Protein AF-A0A5K7YP56-F1 (afdb_monomer)

Radius of gyration: 14.48 Å; Cα contacts (8 Å, |Δi|>4): 66; chains: 1; bounding box: 34×21×35 Å

Sequence (74 aa):
MSRAFSKDNPVFTLADTSTMDGKNVQQGYMNLFLGSTIGIRNPSAHGNEEMEQIDAIHFLFLASLLLRKFDTRI

Solvent-accessible surface area (backbone atoms only — not comparable to full-atom values): 4214 Å² total; per-residue (Å²): 92,64,67,45,28,28,70,89,67,42,77,48,60,57,38,59,64,91,41,72,66,22,31,51,50,24,38,49,50,27,48,50,56,35,47,48,59,66,76,59,55,60,61,50,82,80,63,76,55,87,77,55,73,68,59,55,49,53,52,50,52,52,50,49,55,55,49,49,48,61,70,70,35,104

InterPro domains:
  IPR012654 Conserved hypothetical protein CHP02391 [PF09509] (1-69)
  IPR012654 Conserved hypothetical protein CHP02391 [TIGR02391] (1-71)

pLDDT: mean 87.5, std 11.54, range [54.31, 96.38]

Mean predicted aligned error: 4.95 Å

Secondary structure (DSSP, 8-state):
-TTTT-SSS-SS--S-TTSHHHHHHHHHHHHHHHHHHHHSS-THHHH-PPPPHHHHHHHHHHHHHHHHHHHT--

Organism: NCBI:txid571177

Foldseek 3Di:
DCQQLPLPDHVAQLAPSVDPVSSVVSVVLSCLVVCCCVVVVPPCVVPVDDDDPVNVVVNVVSVVVSVVSRVPGD

Structure (mmCIF, N/CA/C/O backbone):
data_AF-A0A5K7YP56-F1
#
_entry.id   AF-A0A5K7YP56-F1
#
loop_
_atom_site.group_PDB
_atom_site.id
_atom_site.type_symbol
_atom_site.label_atom_id
_atom_site.label_alt_id
_atom_site.label_comp_id
_atom_site.label_asym_id
_atom_site.label_entity_id
_atom_site.label_seq_id
_atom_site.pdbx_PDB_ins_code
_atom_site.Cartn_x
_atom_site.Cartn_y
_atom_site.Cartn_z
_atom_site.occupancy
_atom_site.B_iso_or_equiv
_atom_site.auth_seq_id
_atom_site.auth_comp_id
_atom_site.auth_asym_id
_atom_site.auth_atom_id
_atom_site.pdbx_PDB_model_num
ATOM 1 N N . MET A 1 1 ? -1.897 -10.733 -0.468 1.00 78.44 1 MET A N 1
ATOM 2 C CA . MET A 1 1 ? -1.313 -9.492 -1.026 1.00 78.44 1 MET A CA 1
ATOM 3 C C . MET A 1 1 ? 0.056 -9.689 -1.678 1.00 78.44 1 MET A C 1
ATOM 5 O O . MET A 1 1 ? 0.285 -9.074 -2.709 1.00 78.44 1 MET A O 1
ATOM 9 N N . SER A 1 2 ? 0.933 -10.572 -1.179 1.00 78.75 2 SER A N 1
ATOM 10 C CA . SER A 1 2 ? 2.291 -10.777 -1.731 1.00 78.75 2 SER A CA 1
ATOM 11 C C . SER A 1 2 ? 2.348 -11.128 -3.226 1.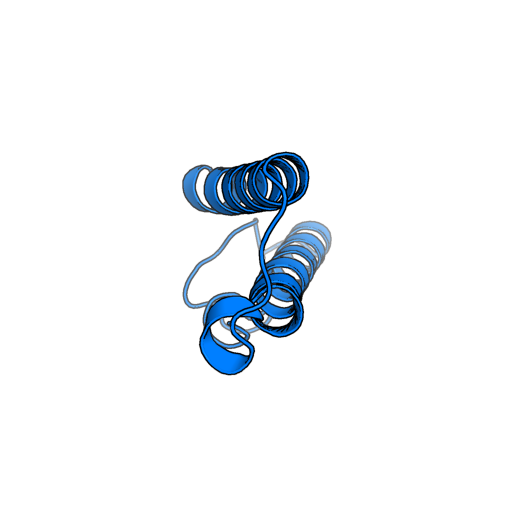00 78.75 2 SER A C 1
ATOM 13 O O . SER A 1 2 ? 3.187 -10.610 -3.950 1.00 78.75 2 SER A O 1
ATOM 15 N N . ARG A 1 3 ? 1.426 -11.960 -3.727 1.00 88.00 3 ARG A N 1
ATOM 16 C CA . ARG A 1 3 ? 1.356 -12.280 -5.165 1.00 88.00 3 ARG A CA 1
ATOM 17 C C . ARG A 1 3 ? 0.956 -11.078 -6.028 1.00 88.00 3 ARG A C 1
ATOM 19 O O . ARG A 1 3 ? 1.441 -10.949 -7.143 1.00 88.00 3 ARG A O 1
ATOM 26 N N . ALA A 1 4 ? 0.067 -10.219 -5.532 1.00 90.94 4 ALA A N 1
ATOM 27 C CA . ALA A 1 4 ? -0.497 -9.125 -6.322 1.00 90.94 4 ALA A CA 1
ATOM 28 C C . ALA A 1 4 ? 0.562 -8.071 -6.673 1.00 90.94 4 ALA A C 1
ATOM 30 O O . ALA A 1 4 ? 0.623 -7.626 -7.814 1.00 90.94 4 ALA A O 1
ATOM 31 N N . PHE A 1 5 ? 1.426 -7.732 -5.714 1.00 93.06 5 PHE A N 1
ATOM 32 C CA . PHE A 1 5 ? 2.406 -6.651 -5.844 1.00 93.06 5 PHE A CA 1
ATOM 33 C C . PHE A 1 5 ? 3.861 -7.137 -5.745 1.00 93.06 5 PHE A C 1
ATOM 35 O O . PHE A 1 5 ? 4.735 -6.347 -5.400 1.00 93.06 5 PHE A O 1
ATOM 42 N N . SER A 1 6 ? 4.125 -8.417 -6.036 1.00 90.38 6 SER A N 1
ATOM 43 C CA . SER A 1 6 ? 5.465 -9.023 -5.954 1.00 90.38 6 SER A CA 1
ATOM 44 C C . SER A 1 6 ? 6.539 -8.178 -6.643 1.00 90.38 6 SER A C 1
ATOM 46 O O . SER A 1 6 ? 6.291 -7.597 -7.696 1.00 90.38 6 SER A O 1
ATOM 48 N N . LYS A 1 7 ? 7.753 -8.137 -6.083 1.00 83.50 7 LYS A N 1
ATOM 49 C CA . LYS A 1 7 ? 8.883 -7.437 -6.711 1.00 83.50 7 LYS A CA 1
ATOM 50 C C . LYS A 1 7 ? 9.346 -8.122 -8.007 1.00 83.50 7 LYS A C 1
ATOM 52 O O . LYS A 1 7 ? 9.864 -7.445 -8.889 1.00 83.50 7 LYS A O 1
ATOM 57 N N . ASP A 1 8 ? 9.206 -9.447 -8.088 1.00 84.00 8 ASP A N 1
ATOM 58 C CA . ASP A 1 8 ? 9.811 -10.247 -9.162 1.00 84.00 8 ASP A CA 1
ATOM 59 C C . ASP A 1 8 ? 8.837 -10.485 -10.321 1.00 84.00 8 ASP A C 1
ATOM 61 O O . ASP A 1 8 ? 9.229 -10.430 -11.482 1.00 84.00 8 ASP A O 1
ATOM 65 N N . ASN A 1 9 ? 7.563 -10.742 -10.010 1.00 88.19 9 ASN A N 1
ATOM 66 C CA . ASN A 1 9 ? 6.510 -10.939 -11.008 1.00 88.19 9 ASN A CA 1
ATOM 67 C C . ASN A 1 9 ? 5.162 -10.415 -10.474 1.00 88.19 9 ASN A C 1
ATOM 69 O O . ASN A 1 9 ? 4.339 -11.212 -10.001 1.00 88.19 9 ASN A O 1
ATOM 73 N N . PRO A 1 10 ? 4.963 -9.083 -10.435 1.00 91.50 10 PRO A N 1
ATOM 74 C CA . PRO A 1 10 ? 3.726 -8.495 -9.940 1.00 91.50 10 PRO A CA 1
ATOM 75 C C . PRO A 1 10 ? 2.561 -8.754 -10.897 1.00 91.50 10 PRO A C 1
ATOM 77 O O . PRO A 1 10 ? 2.704 -8.662 -12.111 1.00 91.50 10 PRO A O 1
ATOM 80 N N . VAL A 1 11 ? 1.371 -8.990 -10.340 1.00 95.38 11 VAL A N 1
ATOM 81 C CA . VAL A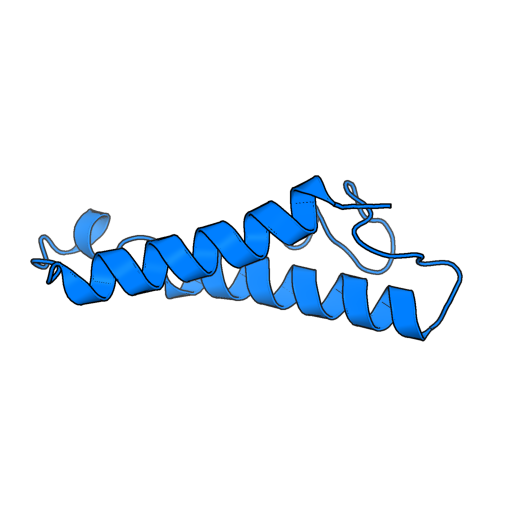 1 11 ? 0.115 -8.911 -11.110 1.00 95.38 1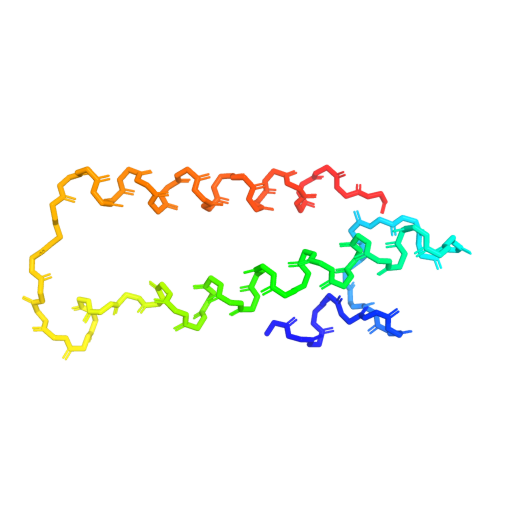1 VAL A CA 1
ATOM 82 C C . VAL A 1 11 ? -0.233 -7.449 -11.400 1.00 95.38 11 VAL A C 1
ATOM 84 O O . VAL A 1 11 ? -0.750 -7.131 -12.465 1.00 95.38 11 VAL A O 1
ATOM 87 N N . PHE A 1 12 ? 0.068 -6.561 -10.450 1.00 94.94 12 PHE A N 1
ATOM 88 C CA . PHE A 1 12 ? -0.112 -5.123 -10.576 1.00 94.94 12 PHE A CA 1
ATOM 89 C C . PHE A 1 12 ? 1.204 -4.396 -10.304 1.00 94.94 12 PHE A C 1
ATOM 91 O O . PHE A 1 12 ? 1.756 -4.444 -9.197 1.00 94.94 12 PHE A O 1
ATOM 98 N N . THR A 1 13 ? 1.678 -3.688 -11.320 1.00 95.56 13 THR A N 1
ATOM 99 C CA . THR A 1 13 ? 2.832 -2.798 -11.227 1.00 95.56 13 THR A CA 1
ATOM 100 C C . THR A 1 13 ? 2.394 -1.478 -10.597 1.00 95.56 13 THR A C 1
ATOM 102 O O . THR A 1 13 ? 1.401 -0.889 -11.007 1.00 95.56 13 THR A O 1
ATOM 105 N N . LEU A 1 14 ? 3.098 -1.039 -9.555 1.00 94.75 14 LEU A N 1
ATOM 106 C CA . LEU A 1 14 ? 2.837 0.195 -8.807 1.00 94.75 14 LEU A CA 1
ATOM 107 C C . LEU A 1 14 ? 3.904 1.265 -9.079 1.00 94.75 14 LEU A C 1
ATOM 109 O O . LEU A 1 14 ? 3.690 2.442 -8.782 1.00 94.75 14 LEU A O 1
ATOM 113 N N . ALA A 1 15 ? 5.068 0.875 -9.590 1.00 93.88 15 ALA A N 1
ATOM 114 C CA . ALA A 1 15 ? 6.185 1.750 -9.926 1.00 93.88 15 ALA A CA 1
ATOM 115 C C . ALA A 1 15 ? 7.017 1.134 -11.060 1.00 93.88 15 ALA A C 1
ATOM 117 O O . ALA A 1 15 ? 6.888 -0.053 -11.340 1.00 93.88 15 ALA A O 1
ATOM 118 N N . ASP A 1 16 ? 7.886 1.925 -11.689 1.00 94.06 16 ASP A N 1
ATOM 119 C CA . ASP A 1 16 ? 8.735 1.464 -12.789 1.00 94.06 16 ASP A CA 1
ATOM 120 C C . ASP A 1 16 ? 9.783 0.448 -12.307 1.00 94.06 16 ASP A C 1
ATOM 122 O O . ASP A 1 16 ? 10.859 0.794 -11.813 1.00 94.06 16 ASP A O 1
ATOM 126 N N . THR A 1 17 ? 9.478 -0.835 -12.487 1.00 92.94 17 THR A N 1
ATOM 127 C CA . THR A 1 17 ? 10.336 -1.948 -12.075 1.00 92.94 17 THR A CA 1
ATOM 128 C C . THR A 1 17 ? 11.569 -2.143 -12.959 1.00 92.94 17 THR A C 1
ATOM 130 O O . THR A 1 17 ? 12.341 -3.068 -12.703 1.00 92.94 17 THR A O 1
ATOM 133 N N . SER A 1 18 ? 11.787 -1.320 -13.992 1.00 93.44 18 SER A N 1
ATOM 134 C CA . SER A 1 18 ? 13.047 -1.330 -14.747 1.00 93.44 18 SER A CA 1
ATOM 135 C C . SER A 1 18 ? 14.210 -0.744 -13.934 1.00 93.44 18 SER A C 1
ATOM 137 O O . SER A 1 18 ? 15.365 -1.118 -14.141 1.00 93.44 18 SER A O 1
ATOM 139 N N . THR A 1 19 ? 13.902 0.100 -12.944 1.00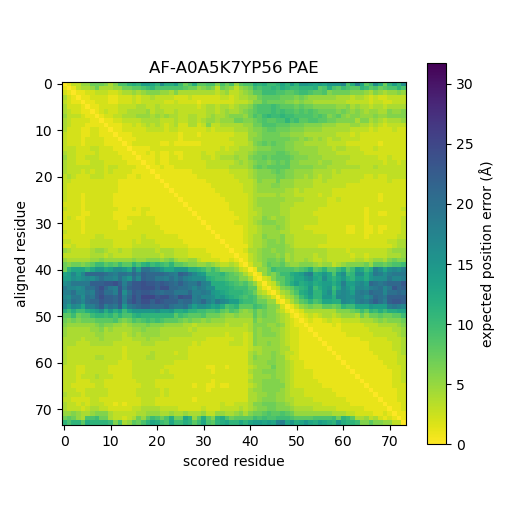 94.94 19 THR A N 1
ATOM 140 C CA . THR A 1 19 ? 14.879 0.749 -12.061 1.00 94.94 19 THR A CA 1
ATOM 141 C C . THR A 1 19 ? 14.964 0.065 -10.694 1.00 94.94 19 THR A C 1
ATOM 143 O O . THR A 1 19 ? 14.016 -0.572 -10.229 1.00 94.94 19 THR A O 1
ATOM 146 N N . MET A 1 20 ? 16.105 0.206 -10.010 1.00 94.94 20 MET A N 1
ATOM 147 C CA . MET A 1 20 ? 16.248 -0.289 -8.634 1.00 94.94 20 MET A CA 1
ATOM 148 C C . MET A 1 20 ? 15.297 0.438 -7.676 1.00 94.94 20 MET A C 1
ATOM 150 O O . MET A 1 20 ? 14.645 -0.195 -6.846 1.00 94.94 20 MET A O 1
ATOM 154 N N . ASP A 1 21 ? 15.166 1.754 -7.834 1.00 95.50 21 ASP A N 1
ATOM 155 C CA . ASP A 1 21 ? 14.298 2.575 -6.993 1.00 95.50 21 ASP A CA 1
ATOM 156 C C . ASP A 1 21 ? 12.830 2.187 -7.157 1.00 95.50 21 ASP A C 1
ATOM 158 O O . ASP A 1 21 ? 12.131 1.987 -6.164 1.00 95.50 21 ASP A O 1
ATOM 162 N N . GLY A 1 22 ? 12.361 1.976 -8.388 1.00 94.81 22 GLY A N 1
ATOM 163 C CA . GLY A 1 22 ? 10.995 1.520 -8.617 1.00 94.81 22 GLY A CA 1
ATOM 164 C C . GLY A 1 22 ? 10.739 0.108 -8.086 1.00 94.81 22 GLY A C 1
ATOM 165 O O . GLY A 1 22 ? 9.675 -0.129 -7.514 1.00 94.81 22 GLY A O 1
ATOM 166 N N . LYS A 1 23 ? 11.721 -0.806 -8.141 1.00 95.06 23 LYS A N 1
ATOM 167 C CA . LYS A 1 23 ? 11.627 -2.115 -7.460 1.00 95.06 23 LYS A CA 1
ATOM 168 C C . LYS A 1 23 ? 11.519 -1.972 -5.939 1.00 95.06 23 LYS A C 1
ATOM 170 O O . LYS A 1 23 ? 10.731 -2.684 -5.315 1.00 95.06 23 LYS A O 1
ATOM 175 N N . ASN A 1 24 ? 12.263 -1.043 -5.341 1.00 96.31 24 ASN A N 1
ATOM 176 C CA . ASN A 1 24 ? 12.180 -0.761 -3.907 1.00 96.31 24 ASN A CA 1
ATOM 177 C C . ASN A 1 24 ? 10.815 -0.172 -3.529 1.00 96.31 24 ASN A C 1
ATOM 179 O O . ASN A 1 24 ? 10.210 -0.602 -2.548 1.00 96.31 24 ASN A O 1
ATOM 183 N N . VAL A 1 25 ? 10.285 0.752 -4.336 1.00 95.62 25 VAL A N 1
ATOM 184 C CA . VAL A 1 25 ? 8.943 1.323 -4.148 1.00 95.62 25 VAL A CA 1
ATOM 185 C C . VAL A 1 25 ? 7.864 0.247 -4.290 1.00 95.62 25 VAL A C 1
ATOM 187 O O . VAL A 1 25 ? 6.979 0.162 -3.438 1.00 95.62 25 VAL A O 1
ATOM 190 N N . GLN A 1 26 ? 7.951 -0.604 -5.316 1.00 95.56 26 GLN A N 1
ATOM 191 C CA . GLN A 1 26 ? 7.051 -1.742 -5.530 1.00 95.56 26 GLN A CA 1
ATOM 192 C C . GLN A 1 26 ? 6.999 -2.638 -4.285 1.00 95.56 26 GLN A C 1
ATOM 194 O O . GLN A 1 26 ? 5.926 -2.895 -3.736 1.00 95.56 26 GLN A O 1
ATOM 199 N N . GLN A 1 27 ? 8.169 -3.063 -3.803 1.00 96.38 27 GLN A N 1
ATOM 200 C CA . GLN A 1 27 ? 8.305 -3.910 -2.621 1.00 96.38 27 GLN A CA 1
ATOM 201 C C . GLN A 1 27 ? 7.798 -3.213 -1.348 1.00 96.38 27 GLN A C 1
ATOM 203 O O . GLN A 1 27 ? 7.132 -3.840 -0.522 1.00 96.38 27 GLN A O 1
ATOM 208 N N . GLY A 1 28 ? 8.086 -1.919 -1.188 1.00 96.38 28 GLY A N 1
ATOM 209 C CA . GLY A 1 28 ? 7.637 -1.118 -0.052 1.00 96.38 28 GLY A CA 1
ATOM 210 C C . GLY A 1 28 ? 6.114 -1.043 0.027 1.00 96.38 28 GLY A C 1
ATOM 211 O O . GLY A 1 28 ? 5.534 -1.381 1.057 1.00 96.38 28 GLY A O 1
ATOM 212 N N . TYR A 1 29 ? 5.449 -0.696 -1.077 1.00 95.94 29 TYR A N 1
ATOM 213 C CA . TYR A 1 29 ? 3.988 -0.664 -1.113 1.00 95.94 29 TYR A CA 1
ATOM 214 C C . TYR A 1 29 ? 3.373 -2.052 -0.953 1.00 95.94 29 TYR A C 1
ATOM 216 O O . TYR A 1 29 ? 2.394 -2.181 -0.222 1.00 95.94 29 TYR A O 1
ATOM 224 N N . MET A 1 30 ? 3.955 -3.102 -1.542 1.00 95.75 30 MET A N 1
ATOM 225 C CA . MET A 1 30 ? 3.504 -4.471 -1.275 1.00 95.75 30 MET A CA 1
ATOM 226 C C . MET A 1 30 ? 3.503 -4.777 0.226 1.00 95.75 30 MET A C 1
ATOM 228 O O . MET A 1 30 ? 2.523 -5.323 0.734 1.00 95.75 30 MET A O 1
ATOM 232 N N . ASN A 1 31 ? 4.578 -4.417 0.932 1.00 95.75 31 ASN A N 1
ATOM 233 C CA . ASN A 1 31 ? 4.696 -4.629 2.371 1.00 95.75 31 ASN A CA 1
ATOM 234 C C . ASN A 1 31 ? 3.678 -3.800 3.158 1.00 95.75 31 ASN A C 1
ATOM 236 O O . ASN A 1 31 ? 3.101 -4.325 4.104 1.00 95.75 31 ASN A O 1
ATOM 240 N N . LEU A 1 32 ? 3.403 -2.558 2.749 1.00 95.31 32 LEU A N 1
ATOM 241 C CA . LEU A 1 32 ? 2.354 -1.738 3.362 1.00 95.31 32 LEU A CA 1
ATOM 242 C C . LEU A 1 32 ? 0.973 -2.375 3.176 1.00 95.31 32 LEU A C 1
ATOM 244 O O . LEU A 1 32 ? 0.286 -2.621 4.159 1.00 95.31 32 LEU A O 1
ATOM 248 N N . PHE A 1 33 ? 0.591 -2.744 1.950 1.00 94.25 33 PHE A N 1
ATOM 249 C CA . PHE A 1 33 ? -0.679 -3.432 1.693 1.00 94.25 33 PHE A CA 1
ATOM 250 C C . PHE A 1 33 ? -0.793 -4.745 2.475 1.00 94.25 33 PHE A C 1
ATOM 252 O O . PHE A 1 33 ? -1.842 -5.048 3.047 1.00 94.25 33 PHE A O 1
ATOM 259 N N . LEU A 1 34 ? 0.274 -5.545 2.507 1.00 92.38 34 LEU A N 1
ATOM 260 C CA . LEU A 1 34 ? 0.301 -6.800 3.253 1.00 92.38 34 LEU A CA 1
ATOM 261 C C . LEU A 1 34 ? 0.174 -6.552 4.762 1.00 92.38 34 LEU A C 1
ATOM 263 O O . LEU A 1 34 ? -0.676 -7.160 5.402 1.00 92.38 34 LEU A O 1
ATOM 267 N N . GLY A 1 35 ? 0.965 -5.633 5.311 1.00 91.44 35 GLY A N 1
ATOM 268 C CA . GLY A 1 35 ? 0.953 -5.277 6.726 1.00 91.44 35 GLY A CA 1
ATOM 269 C C . GLY A 1 35 ? -0.393 -4.712 7.164 1.00 91.44 35 GLY A C 1
ATOM 270 O O . GLY A 1 35 ? -0.956 -5.187 8.142 1.00 91.44 35 GLY A O 1
ATOM 271 N N . SER A 1 36 ? -0.969 -3.784 6.397 1.00 91.12 36 SER A N 1
ATOM 272 C CA . SER A 1 36 ? -2.304 -3.243 6.662 1.00 91.12 36 SER A CA 1
ATOM 273 C C . SER A 1 36 ? -3.375 -4.332 6.603 1.00 91.12 36 SER A C 1
ATOM 275 O O . SER A 1 36 ? -4.217 -4.413 7.486 1.00 91.12 36 SER A O 1
ATOM 277 N N . THR A 1 37 ? -3.335 -5.230 5.614 1.00 86.12 37 THR A N 1
ATOM 278 C CA . THR A 1 37 ? -4.339 -6.308 5.522 1.00 86.12 37 THR A CA 1
ATOM 279 C C . THR A 1 37 ? -4.207 -7.380 6.599 1.00 86.12 37 THR A C 1
ATOM 281 O O . THR A 1 37 ? -5.206 -8.031 6.892 1.00 86.12 37 THR A O 1
ATOM 284 N N . ILE A 1 38 ? -3.022 -7.574 7.184 1.00 85.94 38 ILE A N 1
ATOM 285 C CA . ILE A 1 38 ? -2.805 -8.508 8.299 1.00 85.94 38 ILE A CA 1
ATOM 286 C C . ILE A 1 38 ? -3.139 -7.841 9.638 1.00 85.94 38 ILE A C 1
ATOM 288 O O . ILE A 1 38 ? -3.886 -8.411 10.422 1.00 85.94 38 ILE A O 1
ATOM 292 N N . GLY A 1 39 ? -2.592 -6.651 9.894 1.00 80.25 39 GLY A N 1
ATOM 293 C CA . GLY A 1 39 ? -2.640 -5.998 11.204 1.00 80.25 39 GLY A CA 1
ATOM 294 C C . GLY A 1 39 ? -3.888 -5.158 11.467 1.00 80.25 39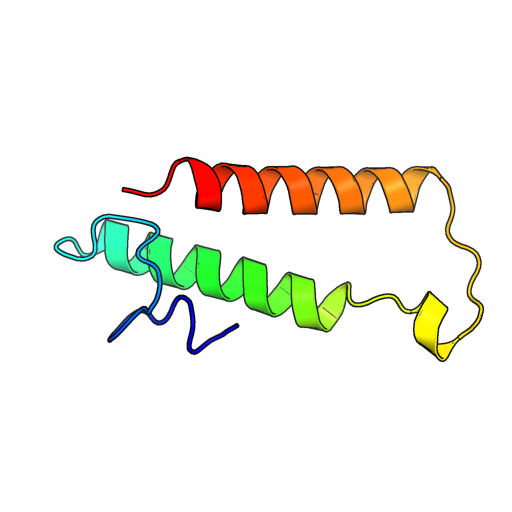 GLY A C 1
ATOM 295 O O . GLY A 1 39 ? -4.209 -4.920 12.622 1.00 80.25 39 GLY A O 1
ATOM 296 N N . ILE A 1 40 ? -4.589 -4.709 10.420 1.00 78.56 40 ILE A N 1
ATOM 297 C CA . ILE A 1 40 ? -5.784 -3.849 10.550 1.00 78.56 40 ILE A CA 1
ATOM 298 C C . ILE A 1 40 ? -7.060 -4.612 10.201 1.00 78.56 40 ILE A C 1
ATOM 300 O O . ILE A 1 40 ? -8.162 -4.109 10.415 1.00 78.56 40 ILE A O 1
ATOM 304 N N . ARG A 1 41 ? -6.954 -5.842 9.670 1.00 67.12 41 ARG A N 1
ATOM 305 C CA . ARG A 1 41 ? -8.142 -6.658 9.406 1.00 67.12 41 ARG A CA 1
ATOM 306 C C . ARG A 1 41 ? -8.984 -6.729 10.681 1.00 67.12 41 ARG A C 1
ATOM 308 O O . ARG A 1 41 ? -8.517 -7.189 11.713 1.00 67.12 41 ARG A O 1
ATOM 315 N N . ASN A 1 42 ? -10.199 -6.206 10.547 1.00 60.06 42 ASN A N 1
ATOM 316 C CA . ASN A 1 42 ? -11.103 -5.777 11.604 1.00 60.06 42 ASN A CA 1
ATOM 317 C C . ASN A 1 42 ? -11.100 -6.687 12.857 1.00 60.06 42 ASN A C 1
ATOM 319 O O . ASN A 1 42 ? -11.693 -7.768 12.794 1.00 60.06 42 ASN A O 1
ATOM 323 N N . PRO A 1 43 ? -10.531 -6.249 13.997 1.00 56.38 43 PRO A N 1
ATOM 324 C CA . PRO A 1 43 ? -10.709 -6.922 15.288 1.00 56.38 43 PRO A CA 1
ATOM 325 C C . PRO A 1 43 ? -12.195 -7.107 15.633 1.00 56.38 43 PRO A C 1
ATOM 327 O O . PRO A 1 43 ? -12.600 -8.158 16.129 1.00 56.38 43 PRO A O 1
ATOM 330 N N . SER A 1 44 ? -13.047 -6.155 15.233 1.00 54.31 44 SER A N 1
ATOM 331 C CA . SER A 1 44 ? -14.500 -6.189 15.457 1.00 54.31 44 SER A CA 1
ATOM 332 C C . SER A 1 44 ? -15.218 -7.344 14.745 1.00 54.31 44 SER A C 1
ATOM 334 O O . SER A 1 44 ? -16.322 -7.696 15.141 1.00 54.31 44 SER A O 1
ATOM 336 N N . ALA A 1 45 ? -14.617 -7.976 13.725 1.00 55.56 45 ALA A N 1
ATOM 337 C CA . ALA A 1 45 ? -15.195 -9.170 13.093 1.00 55.56 45 ALA A CA 1
ATOM 338 C C . ALA A 1 45 ? -14.992 -10.449 13.930 1.00 55.56 45 ALA A C 1
ATOM 340 O O . ALA A 1 45 ? -15.660 -11.453 13.686 1.00 55.56 45 ALA A O 1
ATOM 341 N N . HIS A 1 46 ? -14.074 -10.416 14.901 1.00 57.47 46 HIS A N 1
ATOM 342 C CA . HIS A 1 46 ? -13.746 -11.552 15.758 1.00 57.47 46 HIS A CA 1
ATOM 343 C C . HIS A 1 46 ? -13.994 -11.293 17.256 1.00 57.47 46 HIS A C 1
ATOM 345 O O . HIS A 1 46 ? -14.128 -12.268 17.990 1.00 57.47 46 HIS A O 1
ATOM 351 N N . GLY A 1 47 ? -14.097 -10.032 17.706 1.00 62.16 47 GLY A N 1
ATOM 352 C CA . GLY A 1 47 ? -14.130 -9.688 19.137 1.00 62.16 47 GLY A CA 1
ATOM 353 C C . GLY A 1 47 ? -15.295 -8.831 19.652 1.00 62.16 47 GLY A C 1
ATOM 354 O O . GLY 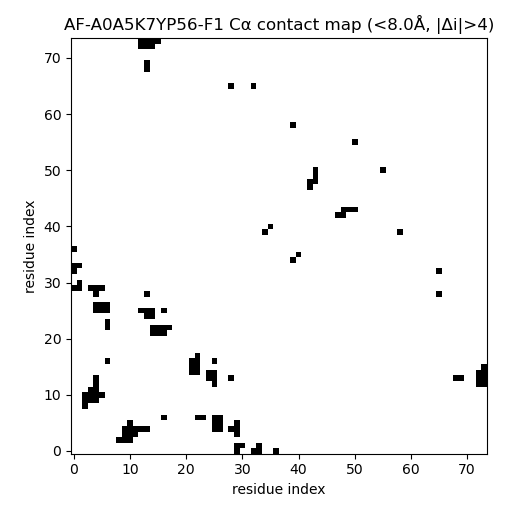A 1 47 ? -1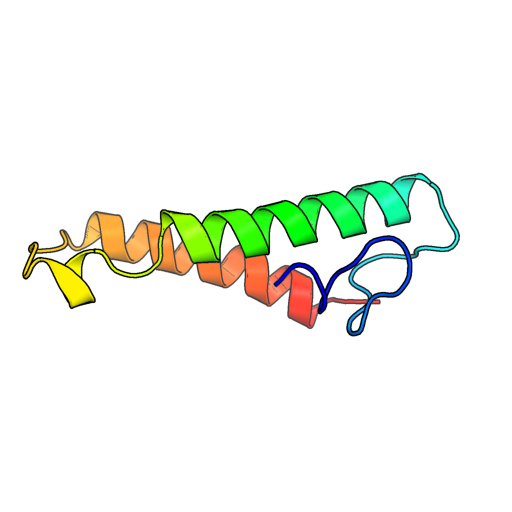5.356 -8.631 20.859 1.00 62.16 47 GLY A O 1
ATOM 355 N N . ASN A 1 48 ? -16.217 -8.332 18.810 1.00 60.66 48 ASN A N 1
ATOM 356 C CA . ASN A 1 48 ? -17.217 -7.315 19.214 1.00 60.66 48 ASN A CA 1
ATOM 357 C C . ASN A 1 48 ? -16.591 -6.093 19.926 1.00 60.66 48 ASN A C 1
ATOM 359 O O . ASN A 1 48 ? -17.216 -5.487 20.794 1.00 60.66 48 ASN A O 1
ATOM 363 N N . GLU A 1 49 ? -15.349 -5.745 19.591 1.00 69.06 49 GLU A N 1
ATOM 364 C CA . GLU A 1 49 ? -14.702 -4.556 20.141 1.00 69.06 49 GLU A CA 1
ATOM 365 C C . GLU A 1 49 ? -15.346 -3.306 19.537 1.00 69.06 49 GLU A C 1
ATOM 367 O O . GLU A 1 49 ? -15.495 -3.200 18.315 1.00 69.06 49 GLU A O 1
ATOM 372 N N . GLU A 1 50 ? -15.766 -2.378 20.396 1.00 72.88 50 GLU A N 1
ATOM 373 C CA . GLU A 1 50 ? -16.249 -1.077 19.950 1.00 72.88 50 GLU A CA 1
ATOM 374 C C . GLU A 1 50 ? -15.074 -0.269 19.394 1.00 72.88 50 GLU A C 1
ATOM 376 O O . GLU A 1 50 ? -14.014 -0.166 20.009 1.00 72.88 50 GLU A O 1
ATOM 381 N N . MET A 1 51 ? -15.264 0.280 18.196 1.00 79.88 51 MET A N 1
ATOM 382 C CA . MET A 1 51 ? -14.289 1.140 17.541 1.00 79.88 51 MET A CA 1
ATOM 383 C C . MET A 1 51 ? -14.689 2.593 17.760 1.00 79.88 51 MET A C 1
ATOM 385 O O . MET A 1 51 ? -15.780 3.006 17.362 1.00 79.88 51 MET A O 1
ATOM 389 N N . GLU A 1 52 ? -13.783 3.377 18.333 1.00 88.94 52 GLU A N 1
ATOM 390 C CA . GLU A 1 52 ? -13.965 4.818 18.441 1.00 88.94 52 GLU A CA 1
ATOM 391 C C . GLU A 1 52 ? -13.979 5.463 17.049 1.00 88.94 52 GLU A C 1
ATOM 393 O O . GLU A 1 52 ? -13.273 5.050 16.121 1.00 88.94 52 GLU A O 1
ATOM 398 N N . GLN A 1 53 ? -14.756 6.537 16.896 1.00 90.25 53 GLN A N 1
ATOM 399 C CA . GLN A 1 53 ? -14.880 7.238 15.613 1.00 90.25 53 GLN A CA 1
ATOM 400 C C . GLN A 1 53 ? -13.515 7.696 15.068 1.00 90.25 53 GLN A C 1
ATOM 402 O O . GLN A 1 53 ? -13.289 7.683 13.856 1.00 90.25 53 GLN A O 1
ATOM 407 N N . ILE A 1 54 ? -12.597 8.093 15.952 1.00 93.00 54 ILE A N 1
ATOM 408 C CA . ILE A 1 54 ? -11.261 8.554 15.568 1.00 93.00 54 ILE A CA 1
ATOM 409 C C . ILE A 1 54 ? -10.403 7.434 14.961 1.00 93.00 54 ILE A C 1
ATOM 411 O O . ILE A 1 54 ? -9.688 7.669 13.986 1.00 93.00 54 ILE A O 1
ATOM 415 N N . ASP A 1 55 ? -10.529 6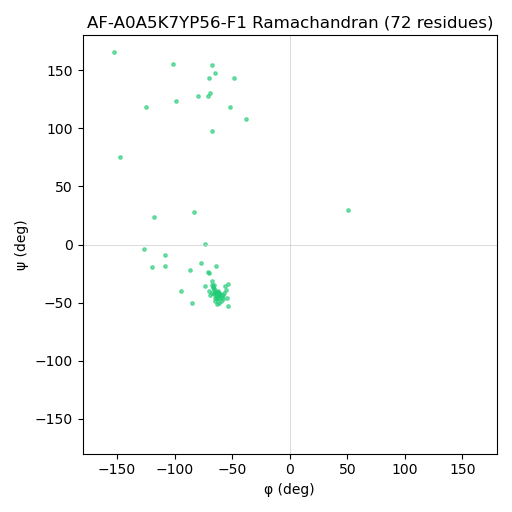.204 15.458 1.00 87.44 55 ASP A N 1
ATOM 416 C CA . ASP A 1 55 ? -9.786 5.057 14.932 1.00 87.44 55 ASP A CA 1
ATOM 417 C C . ASP A 1 55 ? -10.292 4.673 13.541 1.00 87.44 55 ASP A C 1
ATOM 419 O O . ASP A 1 55 ? -9.500 4.443 12.622 1.00 87.44 55 ASP A O 1
ATOM 423 N N . ALA A 1 56 ? -11.614 4.728 13.340 1.00 87.88 56 ALA A N 1
ATOM 424 C CA . ALA A 1 56 ? -12.217 4.552 12.022 1.00 87.88 56 ALA A CA 1
ATOM 425 C C . ALA A 1 56 ? -11.674 5.575 11.009 1.00 87.88 56 ALA A C 1
ATOM 427 O O . ALA A 1 56 ? -11.352 5.222 9.871 1.00 87.88 56 ALA A O 1
ATOM 428 N N . ILE A 1 57 ? -11.514 6.836 11.424 1.00 93.19 57 ILE A N 1
ATOM 429 C CA . ILE A 1 57 ? -10.938 7.895 10.586 1.00 93.19 57 ILE A CA 1
ATOM 430 C C . ILE A 1 57 ? -9.487 7.566 10.202 1.00 93.19 57 ILE A C 1
ATOM 432 O O . ILE A 1 57 ? -9.127 7.691 9.028 1.00 93.19 57 ILE A O 1
ATOM 436 N N . HIS A 1 58 ? -8.656 7.097 11.137 1.00 92.81 58 HIS A N 1
ATOM 437 C CA . HIS A 1 58 ? -7.280 6.690 10.831 1.00 92.81 58 HIS A CA 1
ATOM 438 C C . HIS A 1 58 ? -7.222 5.551 9.803 1.00 92.81 58 HIS A C 1
ATOM 440 O O . HIS A 1 58 ? -6.426 5.609 8.858 1.00 92.81 58 HIS A O 1
ATOM 446 N N . PHE A 1 59 ? -8.097 4.547 9.925 1.00 90.50 59 PHE A N 1
ATOM 447 C CA . PHE A 1 59 ? -8.178 3.460 8.947 1.00 90.50 59 PHE A CA 1
ATOM 448 C C . PHE A 1 59 ? -8.619 3.945 7.567 1.00 90.50 59 PHE A C 1
ATOM 450 O O . PHE A 1 59 ? -8.043 3.523 6.561 1.00 90.50 59 PHE A O 1
ATOM 457 N N . LEU A 1 60 ? -9.585 4.866 7.503 1.00 92.38 60 LEU A N 1
ATOM 458 C CA . LEU A 1 60 ? -10.021 5.468 6.243 1.00 92.38 60 LEU A CA 1
ATOM 459 C C . LEU A 1 60 ? -8.894 6.251 5.565 1.00 92.38 60 LEU A C 1
ATOM 461 O O . LEU A 1 60 ? -8.710 6.121 4.354 1.00 92.38 60 LEU A O 1
ATOM 465 N N . PHE A 1 61 ? -8.103 7.018 6.318 1.00 95.62 61 PHE A N 1
ATOM 466 C CA . PHE A 1 61 ? -6.963 7.740 5.752 1.00 95.62 61 PHE A CA 1
ATOM 467 C C . PHE A 1 61 ? -5.877 6.805 5.226 1.00 95.62 61 PHE A C 1
ATOM 469 O O . PHE A 1 61 ? -5.357 7.031 4.131 1.00 95.62 61 PHE A O 1
ATOM 476 N N . LEU A 1 62 ? -5.567 5.729 5.951 1.00 94.31 62 LEU A N 1
ATOM 477 C CA . LEU A 1 62 ? -4.617 4.731 5.472 1.00 94.31 62 LEU A CA 1
ATOM 478 C C . LEU A 1 62 ? -5.121 4.036 4.201 1.00 94.31 62 LEU A C 1
ATOM 480 O O . LEU A 1 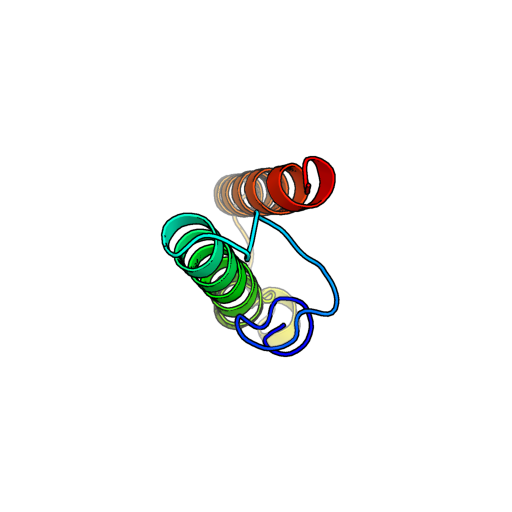62 ? -4.374 3.916 3.229 1.00 94.31 62 LEU A O 1
ATOM 484 N N . ALA A 1 63 ? -6.386 3.610 4.184 1.00 93.75 63 ALA A N 1
ATOM 485 C CA . ALA A 1 63 ? -7.001 3.005 3.007 1.00 93.75 63 ALA A CA 1
ATOM 486 C C . ALA A 1 63 ? -6.973 3.970 1.813 1.00 93.75 63 ALA A C 1
ATOM 488 O O . ALA A 1 63 ? -6.576 3.578 0.717 1.00 93.75 63 ALA A O 1
ATOM 489 N N . SER A 1 64 ? -7.318 5.240 2.038 1.00 96.06 64 SER A N 1
ATOM 490 C CA . SER A 1 64 ? -7.262 6.302 1.032 1.00 96.06 64 SER A CA 1
ATOM 491 C C . SER A 1 64 ? -5.853 6.472 0.456 1.00 96.06 64 SER A C 1
ATOM 493 O O . SER A 1 64 ? -5.685 6.474 -0.763 1.00 96.06 64 SER A O 1
ATOM 495 N N . LEU A 1 65 ? -4.821 6.528 1.306 1.00 95.81 65 LEU A N 1
ATOM 496 C CA . LEU A 1 65 ? -3.426 6.647 0.874 1.00 95.81 65 LEU A CA 1
ATOM 497 C C . LEU A 1 65 ? -2.999 5.473 -0.019 1.00 95.81 65 LEU A C 1
ATOM 499 O O . LEU A 1 65 ? -2.425 5.675 -1.093 1.00 95.81 65 LEU A O 1
ATOM 503 N N . LEU A 1 66 ? -3.295 4.246 0.413 1.00 95.12 66 LEU A N 1
ATOM 504 C CA . LEU A 1 66 ? -2.941 3.030 -0.316 1.00 95.12 66 LEU A CA 1
ATOM 505 C C . LEU A 1 66 ? -3.680 2.937 -1.656 1.00 95.12 66 LEU A C 1
ATOM 507 O O . LEU A 1 66 ? -3.064 2.678 -2.692 1.00 95.12 66 LEU A O 1
ATOM 511 N N . LEU A 1 67 ? -4.988 3.194 -1.657 1.00 94.81 67 LEU A N 1
ATOM 512 C CA . LEU A 1 67 ? -5.805 3.145 -2.869 1.00 94.81 67 LEU A CA 1
ATOM 513 C C . LEU A 1 67 ? -5.445 4.258 -3.848 1.00 94.81 67 LEU A C 1
ATOM 515 O O . LEU A 1 67 ? -5.416 4.009 -5.048 1.00 94.81 67 LEU A O 1
ATOM 519 N N . ARG A 1 68 ? -5.075 5.447 -3.362 1.00 96.31 68 ARG A N 1
ATOM 520 C CA . ARG A 1 68 ? -4.568 6.518 -4.223 1.00 96.31 68 ARG A CA 1
ATOM 521 C C . ARG A 1 68 ? -3.297 6.094 -4.948 1.00 96.31 68 ARG A C 1
ATOM 523 O O . ARG A 1 68 ? -3.199 6.320 -6.147 1.00 96.31 68 ARG A O 1
ATOM 530 N N . LYS A 1 69 ? -2.354 5.429 -4.266 1.00 94.88 69 LYS A N 1
ATOM 531 C CA . LYS A 1 69 ? -1.166 4.879 -4.939 1.00 94.88 69 LYS A CA 1
ATOM 532 C C . LYS A 1 69 ? -1.539 3.843 -5.998 1.00 94.88 69 LYS A C 1
ATOM 534 O O . LYS A 1 69 ? -0.922 3.818 -7.062 1.00 94.88 69 LYS A O 1
ATOM 539 N N . PHE A 1 70 ? -2.498 2.973 -5.688 1.00 94.38 70 PHE A N 1
ATOM 540 C CA . PHE A 1 70 ? -2.969 1.964 -6.630 1.00 94.38 70 PHE A CA 1
ATOM 541 C C . PHE A 1 70 ? -3.617 2.598 -7.862 1.00 94.38 70 PHE A C 1
ATOM 543 O O . PHE A 1 70 ? -3.391 2.127 -8.972 1.00 94.38 70 PHE A O 1
ATOM 550 N N . ASP A 1 71 ? -4.400 3.657 -7.685 1.00 94.94 71 ASP A N 1
ATOM 551 C CA . ASP A 1 71 ? -5.080 4.349 -8.777 1.00 94.94 71 ASP A CA 1
ATOM 552 C C . ASP A 1 71 ? -4.090 5.097 -9.680 1.00 94.94 71 ASP A C 1
ATOM 554 O O . ASP A 1 71 ? -4.119 4.947 -10.897 1.00 94.94 71 ASP A O 1
ATOM 558 N N . THR A 1 72 ? -3.110 5.788 -9.089 1.00 91.94 72 THR A N 1
ATOM 559 C CA . THR A 1 72 ? -2.042 6.496 -9.818 1.00 91.94 72 THR A CA 1
ATOM 560 C C . THR A 1 72 ? -0.881 5.582 -10.230 1.00 91.94 72 THR A C 1
ATOM 562 O O . THR A 1 72 ? 0.275 6.018 -10.255 1.00 91.94 72 THR A O 1
ATOM 565 N N . ARG A 1 73 ? -1.138 4.289 -10.434 1.00 89.12 73 ARG A N 1
ATOM 566 C CA . ARG A 1 73 ? -0.103 3.346 -10.873 1.00 89.12 73 ARG A CA 1
ATOM 567 C C . ARG A 1 73 ? 0.346 3.654 -12.306 1.00 89.12 73 ARG A C 1
ATOM 569 O O . ARG A 1 73 ? -0.398 4.263 -13.069 1.00 89.12 73 ARG A O 1
ATOM 576 N N . ILE A 1 74 ? 1.581 3.260 -12.608 1.00 75.81 74 ILE A N 1
ATOM 577 C CA . ILE A 1 74 ? 2.270 3.499 -13.886 1.00 75.81 74 ILE A CA 1
ATOM 578 C C . ILE A 1 74 ? 1.912 2.393 -14.874 1.00 75.81 74 ILE A C 1
ATOM 580 O O . ILE A 1 74 ? 1.908 1.219 -14.432 1.00 75.81 74 ILE A O 1
#